Protein AF-R6WGI1-F1 (afdb_monomer_lite)

Structure (mmCIF, N/CA/C/O backbone):
data_AF-R6WGI1-F1
#
_entry.id   AF-R6WGI1-F1
#
loop_
_atom_site.group_PDB
_atom_site.id
_atom_site.type_symbol
_atom_site.label_atom_id
_atom_site.label_alt_id
_atom_site.label_comp_id
_atom_site.label_asym_id
_atom_site.label_entity_id
_atom_site.label_seq_id
_atom_site.pdbx_PDB_ins_code
_atom_site.Cartn_x
_atom_site.Cartn_y
_atom_site.Cartn_z
_atom_site.occupancy
_atom_site.B_iso_or_equiv
_atom_site.auth_seq_id
_atom_site.auth_comp_id
_atom_site.auth_asym_id
_atom_site.auth_atom_id
_atom_site.pdbx_PDB_model_num
ATOM 1 N N . MET A 1 1 ? 33.081 3.954 -50.399 1.00 60.00 1 MET A N 1
ATOM 2 C CA . MET A 1 1 ? 31.903 3.678 -49.554 1.00 60.00 1 MET A CA 1
ATOM 3 C C . MET A 1 1 ? 30.751 3.385 -50.490 1.00 60.00 1 MET A C 1
ATOM 5 O O . MET A 1 1 ? 30.446 4.230 -51.325 1.00 60.00 1 MET A O 1
ATOM 9 N N . ASN A 1 2 ? 30.228 2.166 -50.438 1.00 89.88 2 ASN A N 1
ATOM 10 C CA . ASN A 1 2 ? 29.147 1.708 -51.309 1.00 89.88 2 ASN A CA 1
ATOM 11 C C . ASN A 1 2 ? 27.830 2.416 -50.919 1.00 89.88 2 ASN A C 1
ATOM 13 O O . ASN A 1 2 ? 27.644 2.779 -49.756 1.00 89.88 2 ASN A O 1
ATOM 17 N N . ASP A 1 3 ? 26.903 2.614 -51.856 1.00 90.06 3 ASP A N 1
ATOM 18 C CA . ASP A 1 3 ? 25.617 3.273 -51.573 1.00 9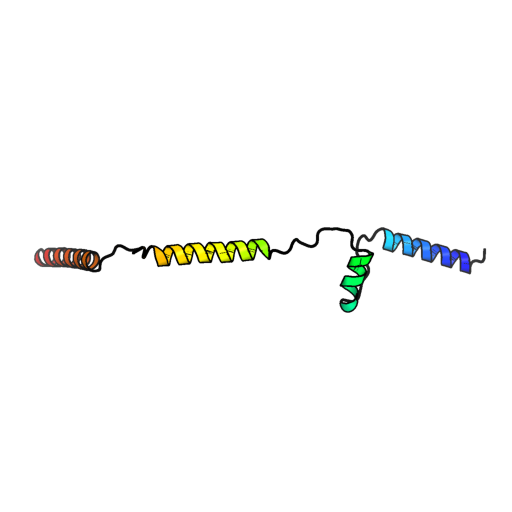0.06 3 ASP A CA 1
ATOM 19 C C . ASP A 1 3 ? 24.786 2.491 -50.544 1.00 90.06 3 ASP A C 1
ATOM 21 O O . ASP A 1 3 ? 24.066 3.072 -49.729 1.00 90.06 3 ASP A O 1
ATOM 25 N N . SER A 1 4 ? 24.949 1.167 -50.518 1.00 88.06 4 SER A N 1
ATOM 26 C CA . SER A 1 4 ? 24.376 0.290 -49.494 1.00 88.06 4 SER A CA 1
ATOM 27 C C . SER A 1 4 ? 24.940 0.565 -48.094 1.00 88.06 4 SER A C 1
ATOM 29 O O . SER A 1 4 ? 24.188 0.580 -47.119 1.00 88.06 4 SER A O 1
ATOM 31 N N . GLU A 1 5 ? 26.242 0.831 -47.983 1.00 89.19 5 GLU A N 1
ATOM 32 C CA . GLU A 1 5 ? 26.905 1.159 -46.716 1.00 89.19 5 GLU A CA 1
ATOM 33 C C . GLU A 1 5 ? 26.469 2.530 -46.200 1.00 89.19 5 GLU A C 1
ATOM 35 O O . GLU A 1 5 ? 26.230 2.684 -45.002 1.00 89.19 5 GLU A O 1
ATOM 40 N N . ARG A 1 6 ? 26.302 3.510 -47.101 1.00 89.31 6 ARG A N 1
ATOM 41 C CA . ARG A 1 6 ? 25.802 4.846 -46.746 1.00 89.31 6 ARG A CA 1
ATOM 42 C C . ARG A 1 6 ? 24.380 4.766 -46.189 1.00 89.31 6 ARG A C 1
ATOM 44 O O . ARG A 1 6 ? 24.142 5.236 -45.080 1.00 89.31 6 ARG A O 1
ATOM 51 N N . ARG A 1 7 ? 23.483 4.050 -46.878 1.00 93.19 7 ARG A N 1
ATOM 52 C CA . ARG A 1 7 ? 22.099 3.836 -46.424 1.00 93.19 7 ARG A CA 1
ATOM 53 C C . ARG A 1 7 ? 22.033 3.094 -45.087 1.00 93.19 7 ARG A C 1
ATOM 55 O O . ARG A 1 7 ? 21.216 3.424 -44.232 1.00 93.19 7 ARG A O 1
ATOM 62 N N . ARG A 1 8 ? 22.902 2.097 -44.878 1.00 93.62 8 ARG A N 1
ATOM 63 C CA . ARG A 1 8 ? 22.989 1.378 -43.598 1.00 93.62 8 ARG A CA 1
ATOM 64 C C . ARG A 1 8 ? 23.412 2.309 -42.464 1.00 93.62 8 ARG A C 1
ATOM 66 O O . ARG A 1 8 ? 22.845 2.226 -41.379 1.00 93.62 8 ARG A O 1
ATOM 73 N N . LYS A 1 9 ? 24.392 3.179 -42.708 1.00 91.19 9 LYS A N 1
ATOM 74 C CA . LYS A 1 9 ? 24.873 4.140 -41.713 1.00 91.19 9 LYS A CA 1
ATOM 75 C C . LYS A 1 9 ? 23.789 5.154 -41.339 1.00 91.19 9 LYS A C 1
ATOM 77 O O . LYS A 1 9 ? 23.538 5.346 -40.155 1.00 91.19 9 LYS A O 1
ATOM 82 N N . GLU A 1 10 ? 23.087 5.697 -42.330 1.00 93.56 10 GLU A N 1
ATOM 83 C CA . GLU A 1 10 ? 21.966 6.625 -42.122 1.00 93.56 10 GLU A CA 1
ATOM 84 C C . GLU A 1 10 ? 20.829 5.984 -41.307 1.00 93.56 10 GLU A C 1
ATOM 86 O O . GLU A 1 10 ? 20.336 6.581 -40.353 1.00 93.56 10 GLU A O 1
ATOM 91 N N . LEU A 1 11 ? 20.452 4.732 -41.604 1.00 91.62 11 LEU A N 1
ATOM 92 C CA . LEU A 1 11 ? 19.427 4.012 -40.833 1.00 91.62 11 LEU A CA 1
ATOM 93 C C . LEU A 1 11 ? 19.834 3.780 -39.371 1.00 91.62 11 LEU A C 1
ATOM 95 O O . LEU A 1 11 ? 18.992 3.861 -38.473 1.00 91.62 11 LEU A O 1
ATOM 99 N N . LEU A 1 12 ? 21.113 3.491 -39.122 1.00 86.88 12 LEU A N 1
ATOM 100 C CA . LEU A 1 12 ? 21.631 3.304 -37.767 1.00 86.88 12 LEU A CA 1
ATOM 101 C C . LEU A 1 12 ? 21.660 4.620 -36.986 1.00 86.88 12 LEU A C 1
ATOM 103 O O . LEU A 1 12 ? 21.306 4.626 -35.811 1.00 86.88 12 LEU A O 1
ATOM 107 N N . GLU A 1 13 ? 22.025 5.728 -37.631 1.00 86.56 13 GLU A N 1
ATOM 108 C CA . GLU A 1 13 ? 22.003 7.060 -37.017 1.00 86.56 13 GLU A CA 1
ATOM 109 C C . GLU A 1 13 ? 20.572 7.500 -36.677 1.00 86.56 13 GLU A C 1
ATOM 111 O O . GLU A 1 13 ? 20.328 7.933 -35.553 1.00 86.56 13 GLU A O 1
ATOM 116 N N . LEU A 1 14 ? 19.605 7.279 -37.576 1.00 86.12 14 LEU A N 1
ATOM 117 C CA . LEU A 1 14 ? 18.184 7.547 -37.313 1.00 86.12 14 LEU A CA 1
ATOM 118 C C . LEU A 1 14 ? 17.625 6.687 -36.174 1.00 86.12 14 LEU A C 1
ATOM 120 O O . LEU A 1 14 ? 16.852 7.168 -35.347 1.00 86.12 14 LEU A O 1
ATOM 124 N N . THR A 1 15 ? 18.019 5.413 -36.116 1.00 82.31 15 THR A N 1
ATOM 125 C CA . THR A 1 15 ? 17.625 4.506 -35.028 1.00 82.31 15 THR A CA 1
ATOM 126 C C . THR A 1 15 ? 18.222 4.975 -33.707 1.00 82.31 15 THR A C 1
ATOM 128 O O . THR A 1 15 ? 17.508 5.069 -32.713 1.00 82.31 15 THR A O 1
ATOM 131 N N . ARG A 1 16 ? 19.512 5.335 -33.700 1.00 77.62 16 ARG A N 1
ATOM 132 C CA . ARG A 1 16 ? 20.186 5.855 -32.511 1.00 77.62 16 ARG A CA 1
ATOM 133 C C . ARG A 1 16 ? 19.518 7.125 -32.007 1.00 77.62 16 ARG A C 1
ATOM 135 O O . ARG A 1 16 ? 19.272 7.186 -30.819 1.00 77.62 16 ARG A O 1
ATOM 142 N N . GLN A 1 17 ? 19.176 8.072 -32.882 1.00 77.88 17 GLN A N 1
ATOM 143 C CA . GLN A 1 17 ? 18.459 9.296 -32.502 1.00 77.88 17 GLN A CA 1
ATOM 144 C C . GLN A 1 17 ? 17.061 8.99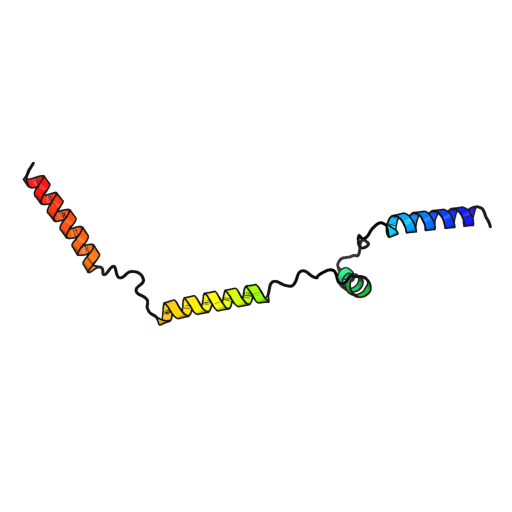7 -31.943 1.00 77.88 17 GLN A C 1
ATOM 146 O O . GLN A 1 17 ? 16.686 9.511 -30.895 1.00 77.88 17 GLN A O 1
ATOM 151 N N . ARG A 1 18 ? 16.304 8.105 -32.599 1.00 76.25 18 ARG A N 1
ATOM 152 C CA . ARG A 1 18 ? 14.949 7.727 -32.167 1.00 76.25 18 ARG A CA 1
ATOM 153 C C . ARG A 1 18 ? 14.921 7.086 -30.779 1.00 76.25 18 ARG A C 1
ATOM 155 O O . ARG A 1 18 ? 13.972 7.313 -30.038 1.00 76.25 18 ARG A O 1
ATOM 162 N N . TYR A 1 19 ? 15.925 6.273 -30.454 1.00 68.12 19 TYR A N 1
ATOM 163 C CA . TYR A 1 19 ? 16.012 5.596 -29.159 1.00 68.12 19 TYR A CA 1
ATOM 164 C C . TYR A 1 19 ? 16.888 6.335 -28.137 1.00 68.12 19 TYR A C 1
ATOM 166 O O . TYR A 1 19 ? 16.773 6.037 -26.958 1.00 68.12 19 TYR A O 1
ATOM 174 N N . SER A 1 20 ? 17.729 7.297 -28.539 1.00 65.94 20 SER A N 1
ATOM 175 C CA . SER A 1 20 ? 18.510 8.116 -27.599 1.00 65.94 20 SER A CA 1
ATOM 176 C C . SER A 1 20 ? 17.672 9.181 -26.906 1.00 65.94 20 SER A C 1
ATOM 178 O O . SER A 1 20 ? 17.963 9.506 -25.764 1.00 65.94 20 SER A O 1
ATOM 180 N N . ASP A 1 21 ? 16.652 9.716 -27.584 1.00 61.03 21 ASP A N 1
ATOM 181 C CA . ASP A 1 21 ? 15.714 10.691 -27.000 1.00 61.03 21 ASP A CA 1
ATOM 182 C C . ASP A 1 21 ? 14.663 10.036 -26.097 1.00 61.03 21 ASP A C 1
ATOM 184 O O . ASP A 1 21 ? 13.969 10.712 -25.338 1.00 61.03 21 ASP A O 1
ATOM 188 N N . SER A 1 22 ? 14.522 8.711 -26.168 1.00 62.38 22 SER A N 1
ATOM 189 C CA . SER A 1 22 ? 13.603 7.987 -25.309 1.00 62.38 22 SER A CA 1
ATOM 190 C C . SER A 1 22 ? 14.333 7.547 -24.043 1.00 62.38 22 SER A C 1
ATOM 192 O O . SER A 1 22 ? 14.982 6.509 -24.019 1.00 62.38 22 SER A O 1
ATOM 194 N N . THR A 1 23 ? 14.153 8.296 -22.955 1.00 63.41 23 THR A N 1
ATOM 195 C CA . THR A 1 23 ? 14.431 7.830 -21.579 1.00 63.41 23 THR A CA 1
ATOM 196 C C . THR A 1 23 ? 13.499 6.677 -21.171 1.00 63.41 23 THR A C 1
ATOM 198 O O . THR A 1 23 ? 13.522 6.221 -20.033 1.00 63.41 23 THR A O 1
ATOM 201 N N . ALA A 1 24 ? 12.621 6.210 -22.067 1.00 65.88 24 ALA A N 1
ATOM 202 C CA . ALA A 1 24 ? 11.764 5.076 -21.788 1.00 65.88 24 ALA A CA 1
ATOM 203 C C . ALA A 1 24 ? 12.580 3.782 -21.917 1.00 65.88 24 ALA A C 1
ATOM 205 O O . ALA A 1 24 ? 13.212 3.558 -22.958 1.00 65.88 24 ALA A O 1
ATOM 206 N N . PRO A 1 25 ? 12.551 2.902 -20.901 1.00 65.62 25 PRO A N 1
ATOM 207 C CA . PRO A 1 25 ? 13.179 1.602 -21.021 1.00 65.62 25 PRO A CA 1
ATOM 208 C C . PRO A 1 25 ? 12.569 0.847 -22.219 1.00 65.62 25 PRO A C 1
ATOM 210 O O . PRO A 1 25 ? 11.366 0.959 -22.485 1.00 65.62 25 PRO A O 1
ATOM 213 N N . PRO A 1 26 ? 13.380 0.082 -22.970 1.00 72.44 26 PRO A N 1
ATOM 214 C CA . PRO A 1 26 ? 12.902 -0.751 -24.057 1.00 72.44 26 PRO A CA 1
ATOM 215 C C . PRO A 1 26 ? 11.833 -1.720 -23.547 1.00 72.44 26 PRO A C 1
ATOM 217 O O . PRO A 1 26 ? 11.782 -2.070 -22.368 1.00 72.44 26 PRO A O 1
ATOM 220 N N . ALA A 1 27 ? 10.976 -2.192 -24.450 1.00 73.12 27 ALA A N 1
ATOM 221 C CA . ALA A 1 27 ? 9.962 -3.181 -24.109 1.00 73.12 27 ALA A CA 1
ATOM 222 C C . ALA A 1 27 ? 10.628 -4.522 -23.739 1.00 73.12 27 ALA A C 1
ATOM 224 O O . ALA A 1 27 ? 10.969 -5.325 -24.608 1.00 73.12 27 ALA A O 1
ATOM 225 N N . VAL A 1 28 ? 10.824 -4.756 -22.439 1.00 78.12 28 VAL A N 1
ATOM 226 C CA . VAL A 1 28 ? 11.361 -6.006 -21.889 1.00 78.12 28 VAL A CA 1
ATOM 227 C C . VAL A 1 28 ? 10.211 -6.911 -21.466 1.00 78.12 28 VAL A C 1
ATOM 229 O O . VAL A 1 28 ? 9.231 -6.477 -20.866 1.00 78.12 28 VAL A O 1
ATOM 232 N N . HIS A 1 29 ? 10.326 -8.201 -21.768 1.00 82.94 29 HIS A N 1
ATOM 233 C CA . HIS A 1 29 ? 9.356 -9.194 -21.319 1.00 82.94 29 HIS A CA 1
ATOM 234 C C . HIS A 1 29 ? 9.368 -9.308 -19.775 1.00 82.94 29 HIS A C 1
ATOM 236 O O . HIS A 1 29 ? 10.460 -9.398 -19.211 1.00 82.94 29 HIS A O 1
ATOM 242 N N . PRO A 1 30 ? 8.214 -9.423 -19.078 1.00 80.94 30 PRO A N 1
ATOM 243 C CA . PRO A 1 30 ? 8.142 -9.404 -17.606 1.00 80.94 30 PRO A CA 1
ATOM 244 C C . PRO A 1 30 ? 9.097 -10.376 -16.901 1.00 80.94 30 PRO A C 1
ATOM 246 O O . PRO A 1 30 ? 9.694 -10.049 -15.883 1.00 80.94 30 PRO A O 1
ATOM 249 N N . ARG A 1 31 ? 9.312 -11.560 -17.490 1.00 88.56 31 ARG A N 1
ATOM 250 C CA . ARG A 1 31 ? 10.262 -12.576 -16.993 1.00 88.56 31 ARG A CA 1
ATOM 251 C C . ARG A 1 31 ? 11.703 -12.066 -16.829 1.00 88.56 31 ARG A C 1
ATOM 253 O O . ARG A 1 31 ? 12.411 -12.557 -15.960 1.00 88.56 31 ARG A O 1
ATOM 260 N N . TYR A 1 32 ? 12.138 -11.142 -17.680 1.00 85.88 32 TYR A N 1
ATOM 261 C CA . TYR A 1 32 ? 13.508 -10.616 -17.709 1.00 85.88 32 TYR A CA 1
ATOM 262 C C . TYR A 1 32 ? 13.586 -9.161 -17.240 1.00 85.88 32 TYR A C 1
ATOM 264 O O . TYR A 1 32 ? 14.657 -8.565 -17.288 1.00 85.88 32 TYR A O 1
ATOM 272 N N . HIS A 1 33 ? 12.463 -8.601 -16.785 1.00 80.38 33 HIS A N 1
ATOM 273 C CA . HIS A 1 33 ? 12.370 -7.215 -16.348 1.00 80.38 33 HIS A CA 1
ATOM 274 C C . HIS A 1 33 ? 13.349 -6.918 -15.208 1.00 80.38 33 HIS A C 1
ATOM 276 O O . HIS A 1 33 ? 14.143 -5.998 -15.338 1.00 80.38 33 HIS A O 1
ATOM 282 N N . ALA A 1 34 ? 13.391 -7.781 -14.188 1.00 80.12 34 ALA A N 1
ATOM 283 C CA . ALA A 1 34 ? 14.293 -7.629 -13.044 1.00 80.12 34 ALA A CA 1
ATOM 284 C C . ALA A 1 34 ? 15.782 -7.630 -13.434 1.00 80.12 34 ALA A C 1
ATOM 286 O O . ALA A 1 34 ? 16.575 -6.903 -12.857 1.00 80.12 34 ALA A O 1
ATOM 287 N N . VAL A 1 35 ? 16.170 -8.430 -14.434 1.00 83.31 35 VAL A N 1
ATOM 288 C CA . VAL A 1 35 ? 17.563 -8.474 -14.914 1.00 83.31 35 VAL A CA 1
ATOM 289 C C . VAL A 1 35 ? 17.892 -7.212 -15.709 1.00 83.31 35 VAL A C 1
ATOM 291 O O . VAL A 1 35 ? 18.980 -6.669 -15.586 1.00 83.31 35 VAL A O 1
ATOM 294 N N . TYR A 1 36 ? 16.959 -6.720 -16.525 1.00 81.75 36 TYR A N 1
ATOM 295 C CA . TYR A 1 36 ? 17.158 -5.465 -17.245 1.00 81.75 36 TYR A CA 1
ATOM 296 C C . TYR A 1 36 ? 17.259 -4.265 -16.293 1.00 81.75 36 TYR A C 1
ATOM 298 O O . TYR A 1 36 ? 18.109 -3.404 -16.492 1.00 81.75 36 TYR A O 1
ATOM 306 N N . GLU A 1 37 ? 16.410 -4.230 -15.266 1.00 77.44 37 GLU A N 1
ATOM 307 C CA . GLU A 1 37 ? 16.417 -3.220 -14.205 1.00 77.44 37 GLU A CA 1
ATOM 308 C C . GLU A 1 37 ? 17.721 -3.256 -13.393 1.00 77.44 37 GLU A C 1
ATOM 310 O O . GLU A 1 37 ? 18.294 -2.211 -13.131 1.00 77.44 37 GLU A O 1
ATOM 315 N N . ASP A 1 38 ? 18.265 -4.433 -13.085 1.00 80.44 38 ASP A N 1
ATOM 316 C CA . ASP A 1 38 ? 19.564 -4.558 -12.405 1.00 80.44 38 ASP A CA 1
ATOM 317 C C . ASP A 1 38 ? 20.744 -4.045 -13.259 1.00 80.44 38 ASP A C 1
ATOM 319 O O . ASP A 1 38 ? 21.663 -3.407 -12.751 1.00 80.44 38 ASP A O 1
ATOM 323 N N . LEU A 1 39 ? 20.726 -4.287 -14.578 1.00 79.00 39 LEU A N 1
ATOM 324 C CA . LEU A 1 39 ? 21.812 -3.865 -15.476 1.00 79.00 39 LEU A CA 1
ATOM 325 C C . LEU A 1 39 ? 21.719 -2.404 -15.945 1.00 79.00 39 LEU A C 1
ATOM 327 O O . LEU A 1 39 ? 22.748 -1.798 -16.251 1.00 79.00 39 LEU A O 1
ATOM 331 N N . TYR A 1 40 ? 20.503 -1.879 -16.105 1.00 74.69 40 TYR A N 1
ATOM 332 C CA . TYR A 1 40 ? 20.236 -0.604 -16.784 1.00 74.69 40 TYR A CA 1
ATOM 333 C C . TYR A 1 40 ? 19.194 0.267 -16.087 1.00 74.69 40 TYR A C 1
ATOM 335 O O . TYR A 1 40 ? 18.891 1.350 -16.592 1.00 74.69 40 TYR A O 1
ATOM 343 N N . GLY A 1 41 ? 18.615 -0.191 -14.978 1.00 70.19 41 GLY A N 1
ATOM 344 C CA . GLY A 1 41 ? 17.801 0.659 -14.129 1.00 70.19 41 GLY A CA 1
ATOM 345 C C . GLY A 1 41 ? 18.673 1.803 -13.645 1.00 70.19 41 GLY A C 1
ATOM 346 O O . GLY A 1 41 ? 19.703 1.600 -13.004 1.00 70.19 41 GLY A O 1
ATOM 347 N N . THR A 1 42 ? 18.285 3.023 -13.995 1.00 61.81 42 THR A N 1
ATOM 348 C CA . THR A 1 42 ? 18.703 4.175 -13.214 1.00 61.81 42 THR A CA 1
ATOM 349 C C . THR A 1 42 ? 18.265 3.916 -11.777 1.00 61.81 42 THR A C 1
ATOM 351 O O . THR A 1 42 ? 17.213 3.319 -11.547 1.00 61.81 42 THR A O 1
ATOM 354 N N . GLU A 1 43 ? 19.059 4.349 -10.800 1.00 58.41 43 GLU A N 1
ATOM 355 C CA . GLU A 1 43 ? 18.715 4.318 -9.370 1.00 58.41 43 GLU A CA 1
ATOM 356 C C . GLU A 1 43 ? 17.518 5.243 -9.043 1.00 58.41 43 GLU A C 1
ATOM 358 O O . GLU A 1 43 ? 17.429 5.812 -7.957 1.00 58.41 43 GLU A O 1
ATOM 363 N N . ASP A 1 44 ? 16.608 5.434 -9.999 1.00 55.00 44 ASP A N 1
ATOM 364 C CA . ASP A 1 44 ? 15.367 6.168 -9.886 1.00 55.00 44 ASP A CA 1
ATOM 365 C C . ASP A 1 44 ? 14.424 5.334 -9.023 1.00 55.00 44 ASP A C 1
ATOM 367 O O . ASP A 1 44 ? 13.588 4.569 -9.498 1.00 55.00 44 ASP A O 1
ATOM 371 N N . GLU A 1 45 ? 14.644 5.477 -7.717 1.00 56.16 45 GLU A N 1
ATOM 372 C CA . GLU A 1 45 ? 13.636 5.420 -6.673 1.00 56.16 45 GLU A CA 1
ATOM 373 C C . GLU A 1 45 ? 12.611 4.305 -6.891 1.00 56.16 45 GLU A C 1
ATOM 375 O O . GLU A 1 45 ? 11.435 4.550 -7.171 1.00 56.16 45 GLU A O 1
ATOM 380 N N . LEU A 1 46 ? 13.044 3.056 -6.674 1.00 58.41 46 LEU A N 1
ATOM 381 C CA . LEU A 1 46 ? 12.127 2.011 -6.222 1.00 58.41 46 LEU A CA 1
ATOM 382 C C . LEU A 1 46 ? 11.211 2.661 -5.176 1.00 58.41 46 LEU A C 1
ATOM 384 O O . LEU A 1 46 ? 11.736 3.122 -4.154 1.00 58.41 46 LEU A O 1
ATOM 388 N N . PRO A 1 47 ? 9.887 2.764 -5.409 1.00 59.56 47 PRO A N 1
ATOM 389 C CA . PRO A 1 47 ? 9.002 3.442 -4.480 1.00 59.56 47 PRO A CA 1
ATOM 390 C C . PRO A 1 47 ? 9.137 2.722 -3.145 1.00 59.56 47 PRO A C 1
ATOM 392 O O . PRO A 1 47 ? 8.722 1.568 -3.012 1.00 59.56 47 PRO A O 1
ATOM 395 N N . GLY A 1 48 ? 9.808 3.383 -2.196 1.00 64.62 48 GLY A N 1
ATOM 396 C CA . GLY A 1 48 ? 10.231 2.786 -0.938 1.00 64.62 48 GLY A CA 1
ATOM 397 C C . GLY A 1 48 ? 9.061 2.038 -0.318 1.00 64.62 48 GLY A C 1
ATOM 398 O O . GLY A 1 48 ? 7.997 2.612 -0.076 1.00 64.62 48 GLY A O 1
ATOM 399 N N . GLY A 1 49 ? 9.223 0.726 -0.145 1.00 72.00 49 GLY A N 1
ATOM 400 C CA . GLY A 1 49 ? 8.123 -0.144 0.243 1.00 72.00 49 GLY A CA 1
ATOM 401 C C . GLY A 1 49 ? 7.446 0.364 1.515 1.00 72.00 49 GLY A C 1
ATOM 402 O O . GLY A 1 49 ? 8.083 0.562 2.546 1.00 72.00 49 GLY A O 1
ATOM 403 N N . THR A 1 50 ? 6.122 0.520 1.481 1.00 83.75 50 THR A N 1
ATOM 404 C CA . THR A 1 50 ? 5.328 1.005 2.630 1.00 83.75 50 THR A CA 1
ATOM 405 C C . THR A 1 50 ? 5.201 -0.023 3.767 1.00 83.75 50 THR A C 1
ATOM 407 O O . THR A 1 50 ? 4.334 0.101 4.628 1.00 83.75 50 THR A O 1
ATOM 410 N N . LEU A 1 51 ? 6.048 -1.055 3.802 1.00 85.38 51 LEU A N 1
ATOM 411 C CA . LEU A 1 51 ? 5.997 -2.110 4.813 1.00 85.38 51 LEU A CA 1
ATOM 412 C C . LEU A 1 51 ? 6.259 -1.558 6.218 1.00 85.38 51 LEU A C 1
ATOM 414 O O . LEU A 1 51 ? 5.487 -1.854 7.120 1.00 85.38 51 LEU A O 1
ATOM 418 N N . GLY A 1 52 ? 7.276 -0.707 6.392 1.00 88.50 52 GLY A N 1
ATOM 419 C CA . GLY A 1 52 ? 7.635 -0.162 7.708 1.00 88.50 52 GLY A CA 1
ATOM 420 C C . GLY A 1 52 ? 6.549 0.726 8.320 1.00 88.50 52 GLY A C 1
ATOM 421 O O . GLY A 1 52 ? 6.246 0.623 9.505 1.00 88.50 52 GLY A O 1
ATOM 422 N N . ILE A 1 53 ? 5.905 1.569 7.507 1.00 92.81 53 ILE A N 1
ATOM 423 C CA . ILE A 1 53 ? 4.828 2.433 8.003 1.00 92.81 53 ILE A CA 1
ATOM 424 C C . ILE A 1 53 ? 3.568 1.619 8.325 1.00 92.81 53 ILE A C 1
ATOM 426 O O . ILE A 1 53 ? 2.913 1.863 9.335 1.00 92.81 53 ILE A O 1
ATOM 430 N N . ARG A 1 54 ? 3.260 0.592 7.519 1.00 93.31 54 ARG A N 1
ATOM 431 C CA . ARG A 1 54 ? 2.138 -0.325 7.771 1.00 93.31 54 ARG A CA 1
ATOM 432 C C . ARG A 1 54 ? 2.340 -1.111 9.063 1.00 93.31 54 ARG A C 1
ATOM 434 O O . ARG A 1 54 ? 1.419 -1.168 9.871 1.00 93.31 54 ARG A O 1
ATOM 441 N N . THR A 1 55 ? 3.529 -1.672 9.288 1.00 94.75 55 THR A N 1
ATOM 442 C CA . THR A 1 55 ? 3.831 -2.413 10.522 1.00 94.75 55 THR A CA 1
ATOM 443 C C . THR A 1 55 ? 3.792 -1.503 11.744 1.00 94.75 55 THR A C 1
ATOM 445 O O . THR A 1 55 ? 3.235 -1.895 12.767 1.00 94.75 55 THR A O 1
ATOM 448 N N . PHE A 1 56 ? 4.289 -0.269 11.627 1.00 95.38 56 PHE A N 1
ATOM 449 C CA . PHE A 1 56 ? 4.195 0.728 12.689 1.00 95.38 56 PHE A CA 1
ATOM 450 C C . PHE A 1 56 ? 2.739 1.029 13.070 1.00 95.38 56 PHE A C 1
ATOM 452 O O . PHE A 1 56 ? 2.390 0.953 14.246 1.00 95.38 56 PHE A O 1
ATOM 459 N N . PHE A 1 57 ? 1.868 1.293 12.089 1.00 96.12 57 PHE A N 1
ATOM 460 C CA . PHE A 1 57 ? 0.446 1.523 12.358 1.00 96.12 57 PHE A CA 1
ATOM 461 C C . PHE A 1 57 ? -0.247 0.297 12.958 1.00 96.12 57 PHE A C 1
ATOM 463 O O . PHE A 1 57 ? -1.055 0.454 13.870 1.00 96.12 57 PHE A O 1
ATOM 470 N N . CYS A 1 58 ? 0.086 -0.917 12.509 1.00 95.31 58 CYS A N 1
ATOM 471 C CA . CYS A 1 58 ? -0.446 -2.142 13.106 1.00 95.31 58 CYS A CA 1
ATOM 472 C C . CYS A 1 58 ? -0.074 -2.265 14.589 1.00 95.31 58 CYS A C 1
ATOM 474 O O . CYS A 1 58 ? -0.939 -2.559 15.409 1.00 95.31 58 CYS A O 1
ATOM 476 N N . ILE A 1 59 ? 1.188 -2.009 14.943 1.00 96.12 59 ILE A N 1
ATOM 477 C CA . ILE A 1 59 ? 1.657 -2.081 16.334 1.00 96.12 59 ILE A CA 1
ATOM 478 C C . ILE A 1 59 ? 1.031 -0.963 17.177 1.00 96.12 59 ILE A C 1
ATOM 480 O O . ILE A 1 59 ? 0.624 -1.214 18.308 1.00 96.12 59 ILE A O 1
ATOM 484 N N . LEU A 1 60 ? 0.906 0.251 16.632 1.00 96.44 60 LEU A N 1
ATOM 485 C CA . LEU A 1 60 ? 0.286 1.383 17.323 1.00 96.44 60 LEU A CA 1
ATOM 486 C C . LEU A 1 60 ? -1.187 1.106 17.637 1.00 96.44 60 LEU A C 1
ATOM 488 O O . LEU A 1 60 ? -1.607 1.259 18.782 1.00 96.44 60 LEU A O 1
ATOM 492 N N . LEU A 1 61 ? -1.962 0.658 16.645 1.00 94.75 61 LEU A N 1
ATOM 493 C CA . LEU A 1 61 ? -3.370 0.305 16.838 1.00 94.75 61 LEU A CA 1
ATOM 494 C C . LEU A 1 61 ? -3.526 -0.843 17.841 1.00 94.75 61 LEU A C 1
ATOM 496 O O . LEU A 1 61 ? -4.400 -0.784 18.704 1.00 94.75 61 LEU A O 1
ATOM 500 N N . LEU A 1 62 ? -2.649 -1.848 17.774 1.00 94.69 62 LEU A N 1
ATOM 501 C CA . LEU A 1 62 ? -2.618 -2.942 18.741 1.00 94.69 62 LEU A CA 1
ATOM 502 C C . LEU A 1 62 ? -2.343 -2.431 20.164 1.00 94.69 62 LEU A C 1
ATOM 504 O O . LEU A 1 62 ? -3.037 -2.824 21.094 1.00 94.69 62 LEU A O 1
ATOM 508 N N . ALA A 1 63 ? -1.369 -1.537 20.346 1.00 94.00 63 ALA A N 1
ATOM 509 C CA . ALA A 1 63 ? -1.032 -0.976 21.653 1.00 94.00 63 ALA A CA 1
ATOM 510 C C . ALA A 1 63 ? -2.180 -0.141 22.241 1.00 94.00 63 ALA A C 1
ATOM 512 O O . ALA A 1 63 ? -2.460 -0.238 23.434 1.00 94.00 63 ALA A O 1
ATOM 513 N N . VAL A 1 64 ? -2.878 0.638 21.407 1.00 91.50 64 VAL A N 1
ATOM 514 C CA . VAL A 1 64 ? -4.085 1.373 21.817 1.00 91.50 64 VAL A CA 1
ATOM 515 C C . VAL A 1 64 ? -5.183 0.406 22.253 1.00 91.50 64 VAL A C 1
ATOM 517 O O . VAL A 1 64 ? -5.765 0.601 23.315 1.00 91.50 64 VAL A O 1
ATOM 520 N N . PHE A 1 65 ? -5.431 -0.655 21.482 1.00 89.31 65 PHE A N 1
ATOM 521 C CA . PHE A 1 65 ? -6.433 -1.664 21.823 1.00 89.31 65 PHE A CA 1
ATOM 522 C C . PHE A 1 65 ? -6.105 -2.376 23.142 1.00 89.31 65 PHE A C 1
ATOM 524 O O . PHE A 1 65 ? -6.960 -2.478 24.014 1.00 89.31 65 PHE A O 1
ATOM 531 N N . LEU A 1 66 ? -4.848 -2.786 23.334 1.00 89.75 66 LEU A N 1
ATOM 532 C CA . LEU A 1 66 ? -4.386 -3.400 24.581 1.00 89.75 66 LEU A CA 1
ATOM 533 C C . LEU A 1 66 ? -4.464 -2.440 25.772 1.00 89.75 66 LEU A C 1
ATOM 535 O O . LEU A 1 66 ? -4.775 -2.867 26.876 1.00 89.75 66 LEU A O 1
ATOM 539 N N . SER A 1 67 ? -4.197 -1.150 25.562 1.00 84.94 67 SER A N 1
ATOM 540 C CA . SER A 1 67 ? -4.359 -0.124 26.595 1.00 84.94 67 SER A CA 1
ATOM 541 C C . SER A 1 67 ? -5.831 0.085 26.954 1.00 84.94 67 SER A C 1
ATOM 543 O O . SER A 1 67 ? -6.163 0.253 28.125 1.00 84.94 67 SER A O 1
ATOM 545 N N . MET A 1 68 ? -6.728 0.045 25.968 1.00 80.56 68 MET A N 1
ATOM 546 C CA . MET A 1 68 ? -8.169 0.139 26.196 1.00 80.56 68 MET A CA 1
ATOM 547 C C . MET A 1 68 ? -8.689 -1.068 26.985 1.00 80.56 68 MET A C 1
ATOM 549 O O . MET A 1 68 ? -9.447 -0.886 27.935 1.00 80.56 68 MET A O 1
ATOM 553 N N . GLU A 1 69 ? -8.220 -2.266 26.635 1.00 80.12 69 GLU A N 1
ATOM 554 C CA . GLU A 1 69 ? -8.532 -3.511 27.339 1.00 80.12 69 GLU A CA 1
ATOM 555 C C . GLU A 1 69 ? -7.977 -3.498 28.772 1.00 80.12 69 GLU A C 1
ATOM 557 O O . GLU A 1 69 ? -8.697 -3.772 29.727 1.00 80.12 69 GLU A O 1
ATOM 562 N N . HIS A 1 70 ? -6.705 -3.121 28.947 1.00 76.56 70 HIS A N 1
ATOM 563 C CA . HIS A 1 70 ? -6.051 -3.120 30.256 1.00 76.56 70 HIS A CA 1
ATOM 564 C C . HIS A 1 70 ? -6.652 -2.099 31.218 1.00 76.56 70 HIS A C 1
ATOM 566 O O . HIS A 1 70 ? -6.778 -2.374 32.409 1.00 76.56 70 HIS A O 1
ATOM 572 N N . ASN A 1 71 ? -7.026 -0.927 30.709 1.00 68.75 71 ASN A N 1
ATOM 573 C CA . ASN A 1 71 ? -7.588 0.113 31.551 1.00 68.75 71 ASN A CA 1
ATOM 574 C C . ASN A 1 71 ? -9.051 -0.139 31.923 1.00 68.75 71 ASN A C 1
ATOM 576 O O . ASN A 1 71 ? -9.570 0.684 32.669 1.00 68.75 71 ASN A O 1
ATOM 580 N N . HIS A 1 72 ? -9.709 -1.211 31.429 1.00 57.88 72 HIS A N 1
ATOM 581 C CA . HIS A 1 72 ? -11.151 -1.452 31.608 1.00 57.88 72 HIS A CA 1
ATOM 582 C C . HIS A 1 72 ? -11.910 -0.124 31.612 1.00 57.88 72 HIS A C 1
ATOM 584 O O . HIS A 1 72 ? -12.672 0.172 32.530 1.00 57.88 72 HIS A O 1
ATOM 590 N N . ASN A 1 73 ? -11.586 0.751 30.653 1.00 57.69 73 ASN A N 1
ATOM 591 C CA . ASN A 1 73 ? -12.178 2.070 30.663 1.00 57.69 73 ASN A CA 1
ATOM 592 C C . ASN A 1 73 ? -13.651 1.821 30.362 1.00 57.69 73 ASN A C 1
ATOM 594 O O . ASN A 1 73 ? -14.014 1.477 29.236 1.00 57.69 73 ASN A O 1
ATOM 598 N N . GLU A 1 74 ? -14.482 1.948 31.392 1.00 56.81 74 GLU A N 1
ATOM 599 C CA . GLU A 1 74 ? -15.920 2.111 31.294 1.00 56.81 74 GLU A CA 1
ATOM 600 C C . GLU A 1 74 ? -16.142 3.418 30.524 1.00 56.81 74 GLU A C 1
ATOM 602 O O . GLU A 1 74 ? -16.396 4.476 31.090 1.00 56.81 74 GLU A O 1
ATOM 607 N N . ILE A 1 75 ? -15.932 3.384 29.202 1.00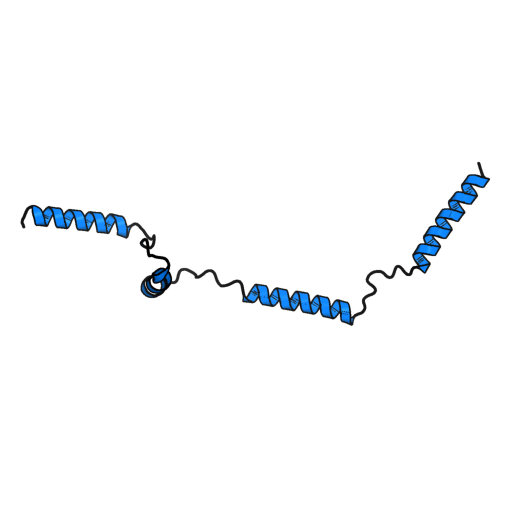 53.41 75 ILE A N 1
ATOM 608 C CA . ILE A 1 75 ? -15.948 4.573 28.338 1.00 53.41 75 ILE A CA 1
ATOM 609 C C . ILE A 1 75 ? -17.326 5.242 28.385 1.00 53.41 75 ILE A C 1
ATOM 611 O O . ILE A 1 75 ? -17.443 6.426 28.086 1.00 53.41 75 ILE A O 1
ATOM 615 N N . TRP A 1 76 ? -18.350 4.526 28.846 1.00 49.97 76 TRP A N 1
ATOM 616 C CA . TRP A 1 76 ? -19.619 5.094 29.255 1.00 49.97 76 TRP A CA 1
ATOM 617 C C . TRP A 1 76 ? -19.907 4.720 30.711 1.00 49.97 76 TRP A C 1
ATO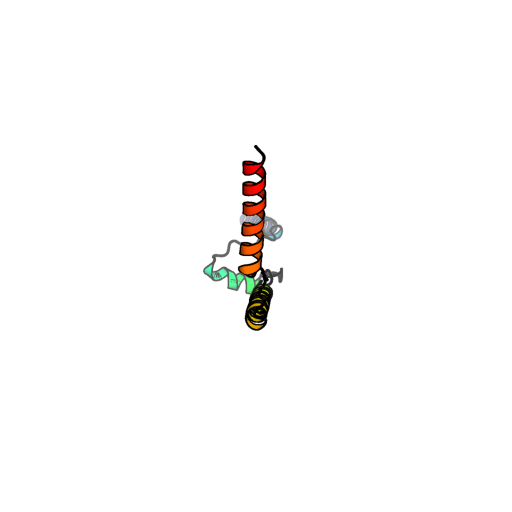M 619 O O . TRP A 1 76 ? -20.450 3.654 30.980 1.00 49.97 76 TRP A O 1
ATOM 629 N N . ASN A 1 77 ? -19.651 5.642 31.643 1.00 52.16 77 ASN A N 1
ATOM 630 C CA . ASN A 1 77 ? -20.211 5.627 33.006 1.00 52.16 77 ASN A CA 1
ATOM 631 C C . ASN A 1 77 ? -21.751 5.829 33.003 1.00 52.16 77 ASN A C 1
ATOM 633 O O . ASN A 1 77 ? -22.364 6.279 33.967 1.00 52.16 77 ASN A O 1
ATOM 637 N N . VAL A 1 78 ? -22.433 5.461 31.923 1.00 56.34 78 VAL A N 1
ATOM 638 C CA . VAL A 1 78 ? -23.882 5.335 31.944 1.00 56.34 78 VAL A CA 1
ATOM 639 C C . VAL A 1 78 ? -24.184 4.039 32.680 1.00 56.34 78 VAL A C 1
ATOM 641 O O . VAL A 1 78 ? -24.415 2.987 32.088 1.00 56.34 78 VAL A O 1
ATOM 644 N N . SER A 1 79 ? -24.108 4.120 34.009 1.00 59.78 79 SER A N 1
ATOM 645 C CA . SER A 1 79 ? -24.692 3.118 34.876 1.00 59.78 79 SER A CA 1
ATOM 646 C C . SER A 1 79 ? -26.170 3.035 34.515 1.00 59.78 79 SER A C 1
ATOM 648 O O . SER A 1 79 ? -26.836 4.048 34.279 1.00 59.78 79 SER A O 1
ATOM 650 N N . SER A 1 80 ? -26.694 1.815 34.446 1.00 61.03 80 SER A N 1
ATOM 651 C CA . SER A 1 80 ? -28.113 1.592 34.175 1.00 61.03 80 SER A CA 1
ATOM 652 C C . SER A 1 80 ? -29.004 2.366 35.154 1.00 61.03 80 SER A C 1
ATOM 654 O O . SER A 1 80 ? -30.102 2.758 34.782 1.00 61.03 80 SER A O 1
ATOM 656 N N . GLU A 1 81 ? -28.518 2.647 36.368 1.00 66.12 81 GLU A N 1
ATOM 657 C CA . GLU A 1 81 ? -29.195 3.495 37.358 1.00 66.12 81 GLU A CA 1
ATOM 658 C C . GLU A 1 81 ? -29.450 4.917 36.852 1.00 66.12 81 GLU A C 1
ATOM 660 O O . GLU A 1 81 ? -30.579 5.386 36.952 1.00 66.12 81 GLU A O 1
ATOM 665 N N . ASN A 1 82 ? -28.467 5.564 36.218 1.00 63.91 82 ASN A N 1
ATOM 666 C CA . ASN A 1 82 ? -28.628 6.926 35.697 1.00 63.91 82 ASN A CA 1
ATOM 667 C C . ASN A 1 82 ? -29.652 6.984 34.547 1.00 63.91 82 ASN A C 1
ATOM 669 O O . ASN A 1 82 ? -30.356 7.979 34.380 1.00 63.91 82 ASN A O 1
ATOM 673 N N . VAL A 1 83 ? -29.757 5.912 33.749 1.00 66.19 83 VAL A N 1
ATOM 674 C CA . VAL A 1 83 ? -30.762 5.802 32.675 1.00 66.19 83 VAL A CA 1
ATOM 675 C C . VAL A 1 83 ? -32.152 5.571 33.254 1.00 66.19 83 VAL A C 1
ATOM 677 O O . VAL A 1 83 ? -33.112 6.191 32.807 1.00 66.19 83 VAL A O 1
ATOM 680 N N . VAL A 1 84 ? -32.267 4.693 34.252 1.00 73.94 84 VAL A N 1
ATOM 681 C CA . VAL A 1 84 ? -33.542 4.410 34.919 1.00 73.94 84 VAL A CA 1
ATOM 682 C C . VAL A 1 84 ? -34.048 5.657 35.641 1.00 73.94 84 VAL A C 1
ATOM 684 O O . VAL A 1 84 ? -35.228 5.974 35.525 1.00 73.94 84 VAL A O 1
ATOM 687 N N . GLU A 1 85 ? -33.179 6.408 36.315 1.00 75.56 85 GLU A N 1
ATOM 688 C CA . GLU A 1 85 ? -33.545 7.656 36.988 1.00 75.56 85 GLU A CA 1
ATOM 689 C C . GLU A 1 85 ? -34.028 8.725 35.996 1.00 75.56 85 GLU A C 1
ATOM 691 O O . GLU A 1 85 ? -35.071 9.341 36.217 1.00 75.56 85 GLU A O 1
ATOM 696 N N . ALA A 1 86 ? -33.334 8.898 34.866 1.00 71.56 86 ALA A N 1
ATOM 697 C CA . ALA A 1 86 ? -33.758 9.831 33.823 1.00 71.56 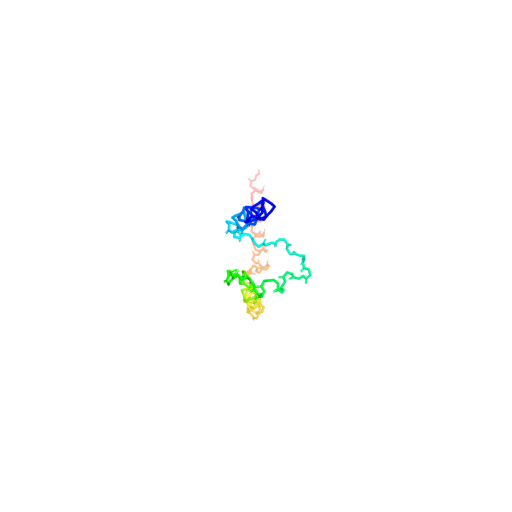86 ALA A CA 1
ATOM 698 C C . ALA A 1 86 ? -35.132 9.461 33.233 1.00 71.56 86 ALA A C 1
ATOM 700 O O . ALA A 1 86 ? -35.996 10.323 33.097 1.00 71.56 86 ALA A O 1
ATOM 701 N N . VAL A 1 87 ? -35.368 8.173 32.953 1.00 75.25 87 VAL A N 1
ATOM 702 C CA . VAL A 1 87 ? -36.653 7.685 32.421 1.00 75.25 87 VAL A CA 1
ATOM 703 C C . VAL A 1 87 ? -37.778 7.802 33.453 1.00 75.25 87 VAL A C 1
ATOM 705 O O . VAL A 1 87 ? -38.904 8.143 33.096 1.00 75.25 87 VAL A O 1
ATOM 708 N N . THR A 1 88 ? -37.490 7.540 34.730 1.00 74.69 88 THR A N 1
ATOM 709 C CA . THR A 1 88 ? -38.491 7.637 35.804 1.00 74.69 88 THR A CA 1
ATOM 710 C C . THR A 1 88 ? -38.929 9.086 36.005 1.00 74.69 88 THR A C 1
ATOM 712 O O . THR A 1 88 ? -40.126 9.347 36.081 1.00 74.69 88 THR A O 1
ATOM 715 N N . ASN A 1 89 ? -37.985 10.034 36.006 1.00 74.81 89 ASN A N 1
ATOM 716 C CA . ASN A 1 89 ? -38.291 11.460 36.130 1.00 74.81 89 ASN A CA 1
ATOM 717 C C . ASN A 1 89 ? -39.106 11.995 34.938 1.00 74.81 89 ASN A C 1
ATOM 719 O O . ASN A 1 89 ? -40.044 12.763 35.145 1.00 74.81 89 ASN A O 1
ATOM 723 N N . ASP A 1 90 ? -38.801 11.570 33.707 1.00 75.69 90 ASP A N 1
ATOM 724 C CA . ASP A 1 90 ? -39.583 11.957 32.521 1.00 75.69 90 ASP A CA 1
ATOM 725 C C . ASP A 1 90 ? -41.034 11.446 32.594 1.00 75.69 90 ASP A C 1
ATOM 727 O O . ASP A 1 90 ? -41.971 12.156 32.216 1.00 75.69 90 ASP A O 1
ATOM 731 N N . MET A 1 91 ? -41.240 10.236 33.122 1.00 72.06 91 MET A N 1
ATOM 732 C CA . MET A 1 91 ? -42.568 9.637 33.277 1.00 72.06 91 MET A CA 1
ATOM 733 C C . MET A 1 91 ? -43.403 10.347 34.358 1.00 72.06 91 MET A C 1
ATOM 735 O O . MET A 1 91 ? -44.583 10.615 34.134 1.00 72.06 91 MET A O 1
ATOM 739 N N . ASP A 1 92 ? -42.782 10.726 35.479 1.00 71.56 92 ASP A N 1
ATOM 740 C CA . ASP A 1 92 ? -43.430 11.435 36.597 1.00 71.56 92 ASP A CA 1
ATOM 741 C C . ASP A 1 92 ? -43.877 12.860 36.189 1.00 71.56 92 ASP A C 1
ATOM 743 O O . ASP A 1 92 ? -44.964 13.345 36.533 1.00 71.56 92 ASP A O 1
ATOM 747 N N . ILE A 1 93 ? -43.069 13.539 35.364 1.00 73.19 93 ILE A N 1
ATOM 748 C CA . ILE A 1 93 ? -43.420 14.844 34.781 1.00 73.19 93 ILE A CA 1
ATOM 749 C C . ILE A 1 93 ? -44.606 14.706 33.816 1.00 73.19 93 ILE A C 1
ATOM 751 O O . ILE A 1 93 ? -45.497 15.557 33.807 1.00 73.19 93 ILE A O 1
ATOM 755 N N . GLN A 1 94 ? -44.653 13.640 33.016 1.00 73.44 94 GLN A N 1
ATOM 756 C CA . GLN A 1 94 ? -45.760 13.417 32.089 1.00 73.44 94 GLN A CA 1
ATOM 757 C C . GLN A 1 94 ? -47.072 13.087 32.819 1.00 73.44 94 GLN A C 1
ATOM 759 O O . GLN A 1 94 ? -48.112 13.650 32.474 1.00 73.44 94 GLN A O 1
ATOM 764 N N . GLU A 1 95 ? -47.028 12.248 33.856 1.00 72.75 95 GLU A N 1
ATOM 765 C CA . GLU A 1 95 ? -48.204 11.897 34.663 1.00 72.75 95 GLU A CA 1
ATOM 766 C C . GLU A 1 95 ? -48.779 13.127 35.387 1.00 72.75 95 GLU A C 1
ATOM 768 O O . GLU A 1 95 ? -49.986 13.380 35.352 1.00 72.75 95 GLU A O 1
ATOM 773 N N . SER A 1 96 ? -47.916 13.973 35.958 1.00 71.06 96 SER A N 1
ATOM 774 C CA . SER A 1 96 ? -48.352 15.216 36.610 1.00 71.06 96 SER A CA 1
ATOM 775 C C . SER A 1 96 ? -48.985 16.232 35.643 1.00 71.06 96 SER A C 1
ATOM 777 O O . SER A 1 96 ? -49.905 16.958 36.030 1.00 71.06 96 SER A O 1
ATOM 779 N N . LEU A 1 97 ? -48.559 16.263 34.375 1.00 73.06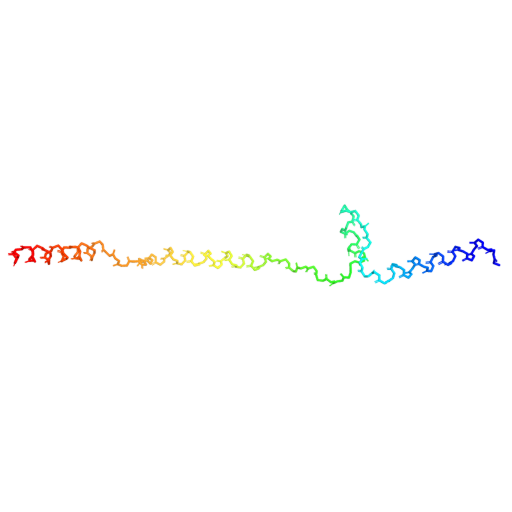 97 LEU A N 1
ATOM 780 C CA . LEU A 1 97 ? -49.157 17.103 33.331 1.00 73.06 97 LEU A CA 1
ATOM 781 C C . LEU A 1 97 ? -50.504 16.569 32.822 1.00 73.06 97 LEU A C 1
ATOM 783 O O . LEU A 1 97 ? -51.360 17.367 32.436 1.00 73.06 97 LEU A O 1
ATOM 787 N N . GLU A 1 98 ? -50.709 15.251 32.823 1.00 69.06 98 GLU A N 1
ATOM 788 C CA . GLU A 1 98 ? -51.997 14.638 32.473 1.00 69.06 98 GLU A CA 1
ATOM 789 C C . GLU A 1 98 ? -53.051 14.837 33.570 1.00 69.06 98 GLU A C 1
ATOM 791 O O . GLU A 1 98 ? -54.209 15.084 33.252 1.00 69.06 98 GLU A O 1
ATOM 796 N N . VAL A 1 99 ? -52.659 14.823 34.848 1.00 68.56 99 VAL A N 1
ATOM 797 C CA . VAL A 1 99 ? -53.567 15.086 35.984 1.00 68.56 99 VAL A CA 1
ATOM 798 C C . VAL A 1 99 ? -54.032 16.550 36.045 1.00 68.56 99 VAL A C 1
ATOM 800 O O . VAL A 1 99 ? -55.095 16.845 36.590 1.00 68.56 99 VAL A O 1
ATOM 803 N N . LEU A 1 100 ? -53.249 17.481 35.490 1.00 61.91 100 LEU A N 1
ATOM 804 C CA . LEU A 1 100 ? -53.573 18.912 35.437 1.00 61.91 100 LEU A CA 1
ATOM 805 C C . LEU A 1 100 ? -54.400 19.329 34.202 1.00 61.91 100 LEU A C 1
ATOM 807 O O . LEU A 1 100 ? -54.763 20.505 34.101 1.00 61.91 100 LEU A O 1
ATOM 811 N N . ARG A 1 101 ? -54.682 18.409 33.272 1.00 51.53 101 ARG A N 1
ATOM 812 C CA . ARG A 1 101 ? -55.519 18.632 32.082 1.00 51.53 101 ARG A CA 1
ATOM 813 C C . ARG A 1 101 ? -56.966 18.209 32.327 1.00 51.53 101 ARG A C 1
ATOM 815 O O . ARG A 1 101 ? -57.852 18.939 31.826 1.00 51.53 101 ARG A O 1
#

Foldseek 3Di:
DDPVVVVVVVVVVVVCVVVVPDPPDPDDDPVCVVVCCVVPNDPPPPPPDCPVVVVVVVVVVVVVVVVCVVVVPPVDPVDVVVVVVVVVVVVVVVVVVVVVD

Secondary structure (DSSP, 8-state):
--HHHHHHHHHHHHHHHHHHS--SPP---HHHHHHHHHHH---------THHHHHHHHHHHHHHHHHHHHTT--S----HHHHHHHHHHHHHHHHHHHHT-

Sequence (101 aa):
MNDSERRRKELLELTRQRYSDSTAPPAVHPRYHAVYEDLYGTEDELPGGTLGIRTFFCILLLAVFLSMEHNHNEIWNVSSENVVEAVTNDMDIQESLEVLR

pLDDT: mean 76.19, std 12.78, range [49.97, 96.44]

Radius of gyration: 38.08 Å; chains: 1; bounding box: 87×32×89 Å